Protein AF-Q865L2-F1 (afdb_monomer)

InterPro domains:
  IPR020828 Glyceraldehyde 3-phosphate dehydrogenase, NAD(P) binding domain [PF00044] (1-38)
  IPR020828 Glyceraldehyde 3-phosphate dehydrogenase, NAD(P) binding domain [SM00846] (1-57)
  IPR020831 Glyceraldehyde/Erythrose phosphate dehydrogenase family [PTHR10836] (1-57)
  IPR036291 NAD(P)-binding domain superfamily [SSF51735] (1-57)

Nearest PDB structures (foldseek):
  6ade-assembly1_A  TM=9.880E-01  e=1.664E-06  Homo sapiens
  5ur0-assembly1_D  TM=9.822E-01  e=1.088E-04  Naegleria gruberi
  1hdg-assembly1_O  TM=9.502E-01  e=1.341E-04  Thermotoga maritima
  4dib-assembly1_D  TM=9.495E-01  e=4.382E-04  Bacillus anthracis str. Sterne
  5m6d-assembly1_A  TM=9.878E-01  e=5.790E-04  Streptococcus pneumoniae

Organism: Bos taurus (NCBI:txid9913)

Secondary structure (DSSP, 8-state):
-EETTEE------SSGGGS-TTTTT--EEEE-SSS--SHHHHTHHHHTT-SEEEE--

Solvent-accessible surface area (backbone atoms only — not comparable to full-atom values): 3541 Å² total; per-residue (Å²): 92,73,57,96,90,42,78,45,92,81,82,93,68,91,52,55,42,76,41,57,28,45,84,71,67,36,50,67,42,74,51,73,84,71,76,50,72,44,73,76,58,41,44,31,37,46,71,12,44,25,76,44,77,44,68,76,109

Foldseek 3Di:
DADPNDDDDDDDDPFLLPAQCVVRVAQEEEADPVPQQDPVSQCSNVNSVHNYYHYPD

Sequence (57 aa):
LVINGKAITIFQERDPANIKWGDAGAEYVVESTGVFTTMEKAGAHLKGGAKRVIISA

Structure (mmCIF, N/CA/C/O backbone):
data_AF-Q865L2-F1
#
_entry.id   AF-Q865L2-F1
#
loop_
_atom_site.group_PDB
_atom_site.id
_atom_site.type_symbol
_atom_site.label_atom_id
_atom_site.label_alt_id
_atom_site.label_comp_id
_atom_site.label_asym_id
_atom_site.label_entity_id
_atom_site.lab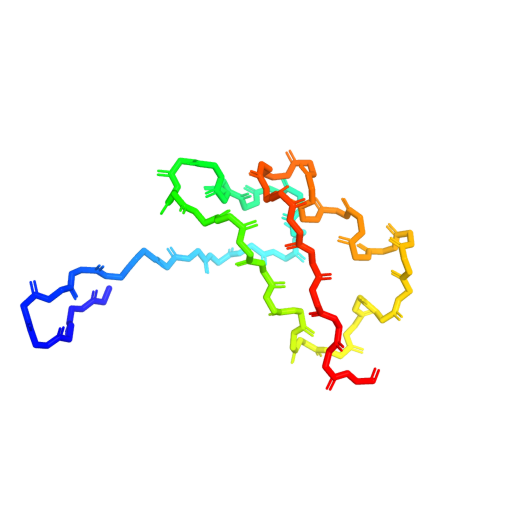el_seq_id
_atom_site.pdbx_PDB_ins_code
_atom_site.Cartn_x
_atom_site.Cartn_y
_atom_site.Cartn_z
_atom_site.occupancy
_atom_site.B_iso_or_equiv
_atom_site.auth_seq_id
_atom_site.auth_comp_id
_atom_site.auth_asym_id
_atom_site.auth_atom_id
_atom_site.pdbx_PDB_model_num
ATOM 1 N N . LEU A 1 1 ? -11.652 -6.323 7.777 1.00 94.31 1 LEU A N 1
ATOM 2 C CA . LEU A 1 1 ? -11.078 -7.199 8.834 1.00 94.31 1 LEU A CA 1
ATOM 3 C C . LEU A 1 1 ? -11.120 -6.448 10.158 1.00 94.31 1 LEU A C 1
ATOM 5 O O . LEU A 1 1 ? -11.018 -5.233 10.120 1.00 94.31 1 LEU A O 1
ATOM 9 N N . VAL A 1 2 ? -11.297 -7.108 11.304 1.00 96.38 2 VAL A N 1
ATOM 10 C CA . VAL A 1 2 ? -11.274 -6.439 12.619 1.00 96.38 2 VAL A CA 1
ATOM 11 C C . VAL A 1 2 ? -10.333 -7.198 13.549 1.00 96.38 2 VAL A C 1
ATOM 13 O O . VAL A 1 2 ? -10.496 -8.402 13.711 1.00 96.38 2 VAL A O 1
ATOM 16 N N . ILE A 1 3 ? -9.362 -6.504 14.148 1.00 97.31 3 ILE A N 1
ATOM 17 C CA . ILE A 1 3 ? -8.375 -7.073 15.080 1.00 97.31 3 ILE A CA 1
ATOM 18 C C . ILE A 1 3 ? -8.348 -6.216 16.345 1.00 97.31 3 ILE A C 1
ATOM 20 O O . ILE A 1 3 ? -8.152 -5.006 16.262 1.00 97.31 3 ILE A O 1
ATOM 24 N N . ASN A 1 4 ? -8.545 -6.824 17.520 1.00 97.06 4 ASN A N 1
ATOM 25 C CA . ASN A 1 4 ? -8.568 -6.123 18.815 1.00 97.06 4 ASN A CA 1
ATOM 26 C C . ASN A 1 4 ? -9.502 -4.893 18.825 1.00 97.06 4 ASN A C 1
ATOM 28 O O . ASN A 1 4 ? -9.133 -3.823 19.303 1.00 97.06 4 ASN A O 1
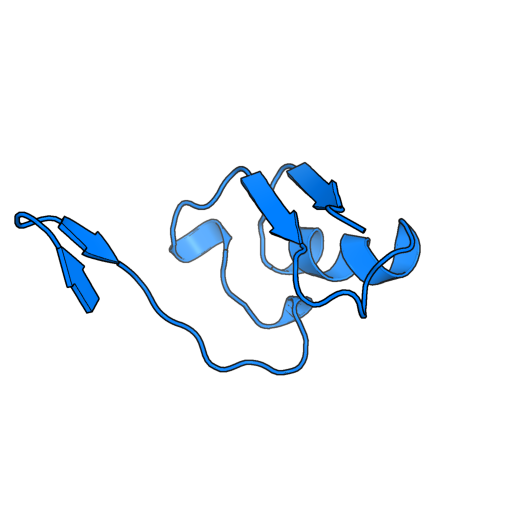ATOM 32 N N . GLY A 1 5 ? -10.687 -5.023 18.219 1.00 97.31 5 GLY A N 1
ATOM 33 C CA . GLY A 1 5 ? -11.665 -3.935 18.095 1.00 97.31 5 GLY A CA 1
ATOM 34 C C . GLY A 1 5 ? -11.321 -2.856 17.060 1.00 97.31 5 GLY A C 1
ATOM 35 O O . GLY A 1 5 ? -12.098 -1.924 16.881 1.00 97.31 5 GLY A O 1
ATOM 36 N N . LYS A 1 6 ? -10.193 -2.969 16.347 1.00 96.25 6 LYS A N 1
ATOM 37 C CA . LYS A 1 6 ? -9.787 -2.026 15.298 1.00 96.25 6 LYS A CA 1
ATOM 38 C C . LYS A 1 6 ? -10.168 -2.564 13.926 1.00 96.25 6 LYS A C 1
ATOM 40 O O . LYS A 1 6 ? -9.720 -3.643 13.534 1.00 96.25 6 LYS A O 1
ATOM 45 N N . ALA A 1 7 ? -10.992 -1.815 13.199 1.00 96.44 7 ALA A N 1
ATOM 46 C CA . ALA A 1 7 ? -11.334 -2.135 11.821 1.00 96.44 7 ALA A CA 1
ATOM 47 C C . ALA A 1 7 ? -10.156 -1.829 10.882 1.00 96.44 7 ALA A C 1
ATOM 49 O O . ALA A 1 7 ? -9.477 -0.816 11.020 1.00 96.44 7 ALA A O 1
ATOM 50 N N . ILE A 1 8 ? -9.932 -2.727 9.930 1.00 96.50 8 ILE A N 1
ATOM 51 C CA . IL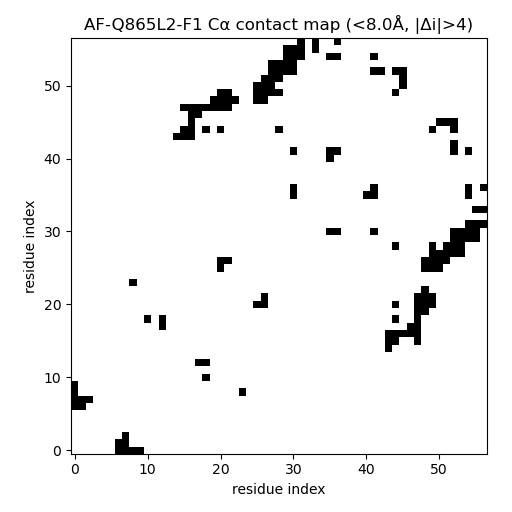E A 1 8 ? -8.906 -2.660 8.894 1.00 96.50 8 ILE A CA 1
ATOM 52 C C . ILE A 1 8 ? -9.624 -2.722 7.548 1.00 96.50 8 ILE A C 1
ATOM 54 O O . ILE A 1 8 ? -10.326 -3.705 7.253 1.00 96.50 8 ILE A O 1
ATOM 58 N N . THR A 1 9 ? -9.432 -1.674 6.751 1.00 96.12 9 THR A N 1
ATOM 59 C CA . THR A 1 9 ? -9.922 -1.573 5.376 1.00 96.12 9 THR A CA 1
ATOM 60 C C . THR A 1 9 ? -9.115 -2.501 4.476 1.00 96.12 9 THR A C 1
ATOM 62 O O . THR A 1 9 ? -7.889 -2.537 4.551 1.00 96.12 9 THR A O 1
ATOM 65 N N . ILE A 1 10 ? -9.807 -3.274 3.642 1.00 96.25 10 ILE A N 1
ATOM 66 C CA . ILE A 1 10 ? -9.196 -4.210 2.696 1.00 96.25 10 ILE A CA 1
ATOM 67 C C . ILE A 1 10 ? -9.666 -3.830 1.298 1.00 96.25 10 ILE A C 1
ATOM 69 O O . ILE A 1 10 ? -10.854 -3.591 1.091 1.00 96.25 10 ILE A O 1
ATOM 73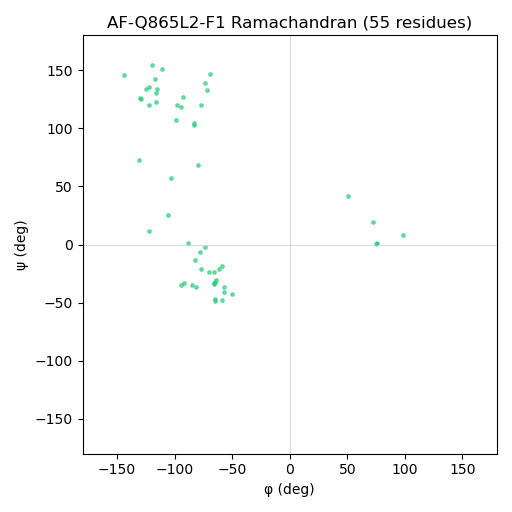 N N . PHE A 1 11 ? -8.728 -3.813 0.359 1.00 96.31 11 PHE A N 1
ATOM 74 C CA . PHE A 1 11 ? -8.973 -3.586 -1.059 1.00 96.31 11 PHE A CA 1
ATOM 75 C C . PHE A 1 11 ? -8.517 -4.810 -1.851 1.00 96.31 11 PHE A C 1
ATOM 77 O O . PHE A 1 11 ? -7.632 -5.544 -1.410 1.00 96.31 11 PHE A O 1
ATOM 84 N N . GLN A 1 12 ? -9.103 -5.014 -3.027 1.00 96.38 12 GLN A N 1
ATOM 85 C CA . GLN A 1 12 ? -8.698 -6.065 -3.955 1.00 96.38 12 GLN A CA 1
ATOM 86 C C . GLN A 1 12 ? -8.530 -5.459 -5.346 1.00 96.38 12 GLN A C 1
ATOM 88 O O . GLN A 1 12 ? -9.346 -5.660 -6.237 1.00 96.38 12 GLN A O 1
ATOM 93 N N . GLU A 1 13 ? -7.457 -4.695 -5.511 1.00 96.56 13 GLU A N 1
ATOM 94 C CA . GLU A 1 13 ? -7.130 -4.017 -6.760 1.00 96.56 13 GLU A CA 1
ATOM 95 C C . GLU A 1 13 ? -5.809 -4.536 -7.311 1.00 96.56 13 GLU A C 1
ATOM 97 O O . GLU A 1 13 ? -4.865 -4.801 -6.566 1.00 96.56 13 GLU A O 1
ATOM 102 N N . ARG A 1 14 ? -5.739 -4.668 -8.637 1.00 94.69 14 ARG A N 1
ATOM 103 C CA . ARG A 1 14 ? -4.499 -5.038 -9.330 1.00 94.69 14 ARG A CA 1
ATOM 104 C C . ARG A 1 14 ? -3.618 -3.823 -9.611 1.00 94.69 14 ARG A C 1
ATOM 106 O O . ARG A 1 14 ? -2.397 -3.949 -9.603 1.00 94.69 14 ARG A O 1
ATOM 113 N N . ASP A 1 15 ? -4.238 -2.680 -9.896 1.00 95.44 15 ASP A N 1
ATOM 114 C CA . ASP A 1 15 ? -3.543 -1.412 -10.103 1.00 95.44 15 ASP A CA 1
ATOM 115 C C . ASP A 1 15 ? -3.517 -0.620 -8.785 1.00 95.44 15 ASP A C 1
ATOM 117 O O . ASP A 1 15 ? -4.583 -0.247 -8.280 1.00 95.44 15 ASP A O 1
ATOM 121 N N . PRO A 1 16 ? -2.331 -0.323 -8.226 1.00 95.44 16 PRO A N 1
ATOM 122 C CA . PRO A 1 16 ? -2.224 0.440 -6.992 1.00 95.44 16 PRO A CA 1
ATOM 123 C C . PRO A 1 16 ? -2.793 1.859 -7.050 1.00 95.44 16 PRO A C 1
ATOM 125 O O . PRO A 1 16 ? -3.095 2.426 -5.998 1.00 95.44 16 PRO A O 1
ATOM 128 N N . ALA A 1 17 ? -2.941 2.435 -8.247 1.00 96.19 17 ALA A N 1
ATOM 129 C CA . ALA A 1 17 ? -3.526 3.761 -8.432 1.00 96.19 17 ALA A CA 1
ATOM 130 C C . ALA A 1 17 ? -5.034 3.798 -8.143 1.00 96.19 17 ALA A C 1
ATOM 132 O O . ALA A 1 17 ? -5.557 4.855 -7.796 1.00 96.19 17 ALA A O 1
ATOM 133 N N . ASN A 1 18 ? -5.724 2.657 -8.248 1.00 97.62 18 ASN A N 1
ATOM 134 C CA . ASN A 1 18 ? -7.158 2.557 -7.965 1.00 97.62 18 ASN A CA 1
ATOM 135 C C . ASN A 1 18 ? -7.457 2.399 -6.472 1.00 97.62 18 ASN A C 1
ATOM 137 O O . ASN A 1 18 ? -8.603 2.553 -6.043 1.00 97.62 18 ASN A O 1
ATOM 141 N N . ILE A 1 19 ? -6.440 2.094 -5.667 1.00 97.12 19 ILE A N 1
ATOM 142 C CA . ILE A 1 19 ? -6.622 1.932 -4.233 1.00 97.12 19 ILE A CA 1
ATOM 143 C C . ILE A 1 19 ? -6.740 3.312 -3.598 1.00 97.12 19 ILE A C 1
ATOM 145 O O . ILE A 1 19 ? -5.823 4.130 -3.666 1.00 97.12 19 ILE A O 1
ATOM 149 N N . LYS A 1 20 ? -7.875 3.559 -2.943 1.00 95.75 20 LYS A N 1
ATOM 150 C CA . LYS A 1 20 ? -8.180 4.835 -2.290 1.00 95.75 20 LYS A CA 1
ATOM 151 C C . LYS A 1 20 ? -7.483 4.947 -0.932 1.00 95.75 20 LYS A C 1
ATOM 153 O O . LYS A 1 20 ? -8.120 4.920 0.120 1.00 95.75 20 LYS A O 1
ATOM 158 N N . TRP A 1 21 ? -6.157 5.054 -0.956 1.00 97.06 21 TRP A N 1
ATOM 159 C CA . TRP A 1 21 ? -5.312 5.205 0.232 1.00 97.06 21 TRP A CA 1
ATOM 160 C C . TRP A 1 21 ? -5.696 6.429 1.062 1.00 97.06 21 TRP A C 1
ATOM 162 O O . TRP A 1 21 ? -5.757 6.333 2.287 1.00 97.06 21 TRP A O 1
ATOM 172 N N . GLY A 1 22 ? -6.010 7.544 0.394 1.00 94.69 22 GLY A N 1
ATOM 173 C CA . GLY A 1 22 ? -6.458 8.773 1.053 1.00 94.69 22 GLY A CA 1
ATOM 174 C C . GLY A 1 22 ? -7.722 8.561 1.893 1.00 94.69 22 GLY A C 1
ATOM 175 O O . GLY A 1 22 ? -7.737 8.917 3.069 1.00 94.69 22 GLY A O 1
ATOM 176 N N . ASP A 1 23 ? -8.735 7.898 1.326 1.00 95.19 23 ASP A N 1
ATOM 177 C CA . ASP A 1 23 ? -10.003 7.599 2.010 1.00 95.19 23 ASP A CA 1
ATOM 178 C C . ASP A 1 23 ? -9.805 6.637 3.192 1.00 95.19 23 ASP A C 1
ATOM 180 O O . ASP A 1 23 ? -10.499 6.726 4.203 1.00 95.19 23 ASP A O 1
ATOM 184 N N . ALA A 1 24 ? -8.832 5.726 3.086 1.00 95.06 24 ALA A N 1
ATOM 185 C CA . ALA A 1 24 ? -8.452 4.821 4.168 1.00 95.06 24 ALA A CA 1
ATOM 186 C C . ALA A 1 24 ? -7.580 5.484 5.253 1.00 95.06 24 ALA A C 1
ATOM 188 O O . ALA A 1 24 ? -7.276 4.839 6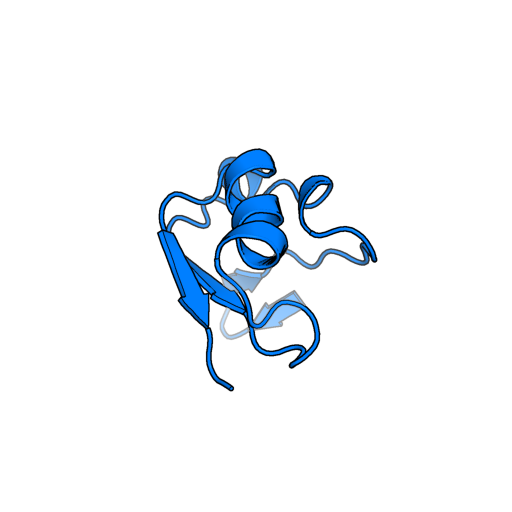.257 1.00 95.06 24 ALA A O 1
ATOM 189 N N . GLY A 1 25 ? -7.155 6.739 5.062 1.00 95.06 25 GLY A N 1
ATOM 190 C CA . GLY A 1 25 ? -6.256 7.451 5.973 1.00 95.06 25 GLY A CA 1
ATOM 191 C C . GLY A 1 25 ? -4.804 6.958 5.935 1.00 95.06 25 GLY A C 1
ATOM 192 O O . GLY A 1 25 ? -4.051 7.190 6.880 1.00 95.06 25 GLY A O 1
ATOM 193 N N . ALA A 1 26 ? -4.395 6.263 4.870 1.00 96.62 26 ALA A N 1
ATOM 194 C CA . ALA A 1 26 ? -3.055 5.702 4.743 1.00 96.62 26 ALA A CA 1
ATOM 195 C C . ALA A 1 26 ? -2.054 6.750 4.226 1.00 96.62 26 ALA A C 1
ATOM 197 O O . ALA A 1 26 ? -2.010 7.077 3.041 1.00 96.62 26 ALA A O 1
ATOM 198 N N . GLU A 1 27 ? -1.209 7.267 5.119 1.00 95.88 27 GLU A N 1
ATOM 199 C CA . GLU A 1 27 ? -0.162 8.231 4.754 1.00 95.88 27 GLU A CA 1
ATOM 200 C C . GLU A 1 27 ? 1.088 7.560 4.172 1.00 95.88 27 GLU A C 1
ATOM 202 O O . GLU A 1 27 ? 1.712 8.088 3.248 1.00 95.88 27 GLU A O 1
ATOM 207 N N . TYR A 1 28 ? 1.438 6.390 4.702 1.00 96.75 28 TYR A N 1
ATOM 208 C CA . TYR A 1 28 ? 2.583 5.593 4.280 1.00 96.75 28 TYR A CA 1
ATOM 209 C C . TYR A 1 28 ? 2.097 4.275 3.698 1.00 96.75 28 TYR A C 1
ATOM 211 O O . TYR A 1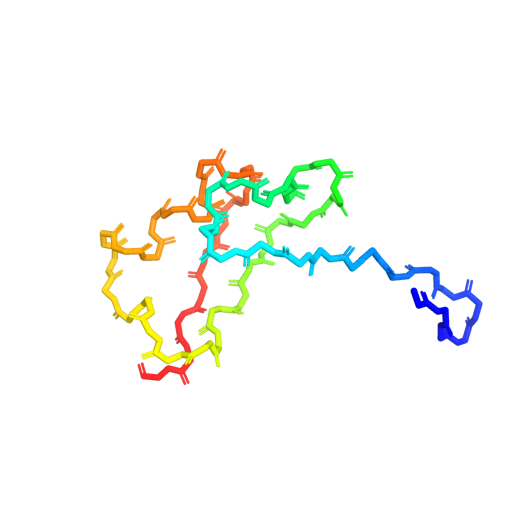 28 ? 1.278 3.590 4.311 1.00 96.75 28 TYR A O 1
ATOM 219 N N . VAL A 1 29 ? 2.647 3.903 2.547 1.00 97.38 29 VAL A N 1
ATOM 220 C CA . VAL A 1 29 ? 2.414 2.601 1.925 1.00 97.38 29 VAL A CA 1
ATOM 221 C C . VAL A 1 29 ? 3.724 1.829 1.870 1.00 97.38 29 VAL A C 1
ATOM 223 O O . VAL A 1 29 ? 4.745 2.351 1.426 1.00 97.38 29 VAL A O 1
ATOM 226 N N . VAL A 1 30 ? 3.685 0.580 2.328 1.00 97.44 30 VAL A N 1
ATOM 227 C CA . VAL A 1 30 ? 4.792 -0.368 2.184 1.00 97.44 30 VAL A CA 1
ATOM 228 C C . VAL A 1 30 ? 4.480 -1.262 0.995 1.00 97.44 30 VAL A C 1
ATOM 230 O O . VAL A 1 30 ? 3.594 -2.114 1.060 1.00 97.44 30 VAL A O 1
ATOM 233 N N . GLU A 1 31 ? 5.200 -1.045 -0.096 1.00 96.94 31 GLU A N 1
ATOM 234 C CA . GLU A 1 31 ? 5.048 -1.812 -1.320 1.00 96.94 31 GLU A CA 1
ATOM 235 C C . GLU A 1 31 ? 5.848 -3.113 -1.208 1.00 96.94 31 GLU A C 1
ATOM 237 O O . GLU A 1 31 ? 7.078 -3.130 -1.295 1.00 96.94 31 GLU A O 1
ATOM 242 N N . SER A 1 32 ? 5.112 -4.193 -0.950 1.00 96.75 32 SER A N 1
ATOM 243 C CA . SER A 1 32 ? 5.630 -5.513 -0.570 1.00 96.75 32 SER A CA 1
ATOM 244 C C . SER A 1 32 ? 5.198 -6.627 -1.528 1.00 96.75 32 SER A C 1
ATOM 246 O O . SER A 1 32 ? 5.403 -7.805 -1.245 1.00 96.75 32 SER A O 1
ATOM 248 N N . THR A 1 33 ? 4.632 -6.278 -2.689 1.00 95.50 33 THR A N 1
ATOM 249 C CA . THR A 1 33 ? 4.274 -7.265 -3.721 1.00 95.50 33 THR A CA 1
ATOM 250 C C . THR A 1 33 ? 5.489 -7.757 -4.508 1.00 95.50 33 THR A C 1
ATOM 252 O O . THR A 1 33 ? 5.421 -8.801 -5.152 1.00 95.50 33 THR A O 1
ATOM 255 N N . GLY A 1 34 ? 6.589 -6.992 -4.503 1.00 94.25 34 GLY A N 1
ATOM 256 C CA . GLY A 1 34 ? 7.790 -7.260 -5.303 1.00 94.25 34 GLY A CA 1
ATOM 257 C C . GLY A 1 34 ? 7.654 -6.919 -6.794 1.00 94.25 34 GLY A C 1
ATOM 258 O O . GLY A 1 34 ? 8.601 -7.107 -7.552 1.00 94.25 34 GLY A O 1
ATOM 259 N N . VAL A 1 35 ? 6.502 -6.398 -7.236 1.00 95.31 35 VAL A N 1
ATOM 260 C CA . VAL A 1 35 ? 6.242 -6.070 -8.652 1.00 95.31 35 VAL A CA 1
ATOM 261 C C . VAL A 1 35 ? 6.552 -4.601 -8.971 1.00 95.31 35 VAL A C 1
ATOM 263 O O . VAL A 1 35 ? 7.036 -4.277 -10.062 1.00 95.31 35 VAL A O 1
ATOM 266 N N . PHE A 1 36 ? 6.302 -3.700 -8.020 1.00 94.69 36 PHE A N 1
ATOM 267 C CA . PHE A 1 36 ? 6.435 -2.249 -8.186 1.00 94.69 36 PHE A CA 1
ATOM 268 C C . PHE A 1 36 ? 7.726 -1.724 -7.530 1.00 94.69 36 PHE A C 1
ATOM 270 O O . PHE A 1 36 ? 7.696 -0.854 -6.670 1.00 94.69 36 PHE A O 1
ATOM 277 N N . THR A 1 37 ? 8.881 -2.253 -7.941 1.00 95.31 37 THR A N 1
ATOM 278 C CA . THR A 1 37 ? 10.191 -2.007 -7.292 1.00 95.31 37 THR A CA 1
ATOM 279 C C . THR A 1 37 ? 10.960 -0.786 -7.800 1.00 95.31 37 THR A C 1
ATOM 281 O O . THR A 1 37 ? 12.061 -0.491 -7.347 1.00 95.31 37 THR A O 1
ATOM 284 N N . THR A 1 38 ? 10.391 -0.039 -8.741 1.00 95.06 38 THR A N 1
ATOM 285 C CA . THR A 1 38 ? 10.993 1.189 -9.283 1.00 95.06 38 THR A CA 1
ATOM 286 C C . THR A 1 38 ? 10.188 2.398 -8.837 1.00 95.06 38 THR A C 1
ATOM 288 O O . THR A 1 38 ? 8.966 2.293 -8.746 1.00 95.06 38 THR A O 1
ATOM 291 N N . MET A 1 39 ? 10.830 3.560 -8.696 1.00 92.81 39 MET A N 1
ATOM 29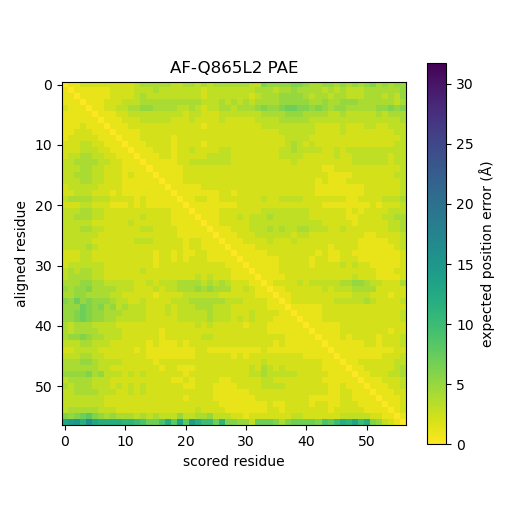2 C CA . MET A 1 39 ? 10.156 4.818 -8.346 1.00 92.81 39 MET A CA 1
ATOM 293 C C . MET A 1 39 ? 8.935 5.113 -9.233 1.00 92.81 39 MET A C 1
ATOM 295 O O . MET A 1 39 ? 7.888 5.491 -8.721 1.00 92.81 39 MET A O 1
ATOM 299 N N . GLU A 1 40 ? 9.042 4.894 -10.544 1.00 94.19 40 GLU A N 1
ATOM 300 C CA . GLU A 1 40 ? 7.954 5.163 -11.491 1.00 94.19 40 GLU A CA 1
ATOM 301 C C . GLU A 1 40 ? 6.735 4.260 -11.245 1.00 94.19 40 GLU A C 1
ATOM 303 O O . GLU A 1 40 ? 5.613 4.742 -11.096 1.00 94.19 40 GLU A O 1
ATOM 308 N N . LYS A 1 41 ? 6.967 2.948 -11.113 1.00 94.62 41 LYS A N 1
ATOM 309 C CA . LYS A 1 41 ? 5.925 1.956 -10.807 1.00 94.62 41 LYS A CA 1
ATOM 310 C C . LYS A 1 41 ? 5.302 2.164 -9.421 1.00 94.62 41 LYS A C 1
ATOM 312 O O . LYS A 1 41 ? 4.081 2.186 -9.303 1.00 94.62 41 LYS A O 1
ATOM 317 N N . ALA A 1 42 ? 6.123 2.360 -8.390 1.00 95.38 42 ALA A N 1
ATOM 318 C CA . ALA A 1 42 ? 5.668 2.635 -7.025 1.00 95.38 42 ALA A CA 1
ATOM 319 C C . ALA A 1 42 ? 4.943 3.990 -6.910 1.00 95.38 42 ALA A C 1
ATOM 321 O O . ALA A 1 42 ? 4.098 4.189 -6.038 1.00 95.38 42 ALA A O 1
ATOM 322 N N . GLY A 1 43 ? 5.207 4.922 -7.828 1.00 95.50 43 GLY A N 1
ATOM 323 C CA . GLY A 1 43 ? 4.492 6.192 -7.920 1.00 95.50 43 GLY A CA 1
ATOM 324 C C . GLY A 1 43 ? 2.979 6.037 -8.124 1.00 95.50 43 GLY A C 1
ATOM 325 O O . GLY A 1 43 ? 2.232 6.963 -7.811 1.00 95.50 43 GLY A O 1
ATOM 326 N N . ALA A 1 44 ? 2.496 4.871 -8.575 1.00 96.50 44 ALA A N 1
ATOM 327 C CA . ALA A 1 44 ? 1.067 4.585 -8.693 1.00 96.50 44 ALA A CA 1
ATOM 328 C C . ALA A 1 44 ? 0.315 4.750 -7.358 1.00 96.50 44 ALA A C 1
ATOM 330 O O . ALA A 1 44 ? -0.779 5.308 -7.346 1.00 96.50 44 ALA A O 1
ATOM 331 N N . HIS A 1 45 ? 0.917 4.386 -6.220 1.00 97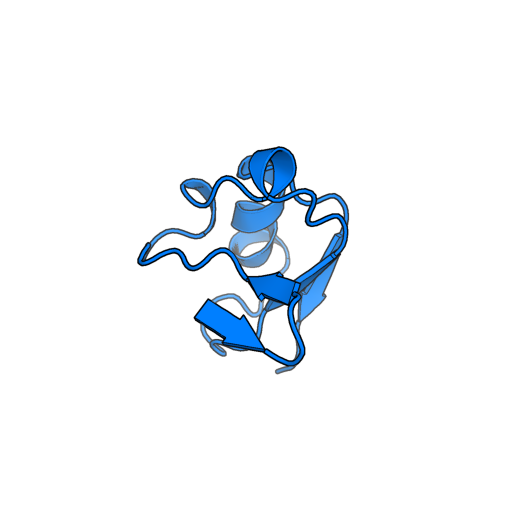.12 45 HIS A N 1
ATOM 332 C CA . HIS A 1 45 ? 0.280 4.549 -4.905 1.00 97.12 45 HIS A CA 1
ATOM 333 C C . HIS A 1 45 ? 0.037 6.016 -4.533 1.00 97.12 45 HIS A C 1
ATOM 335 O O . HIS A 1 45 ? -0.935 6.330 -3.845 1.00 97.12 45 HIS A O 1
ATOM 341 N N . LEU A 1 46 ? 0.887 6.932 -5.008 1.00 96.44 46 LEU A N 1
ATOM 342 C CA . LEU A 1 46 ? 0.717 8.365 -4.759 1.00 96.44 46 LEU A CA 1
ATOM 343 C C . LEU A 1 46 ? -0.551 8.895 -5.441 1.00 96.44 46 LEU A C 1
ATOM 345 O O . LEU A 1 46 ? -1.240 9.746 -4.886 1.00 96.44 46 LEU A O 1
ATOM 349 N N . LYS A 1 47 ? -0.910 8.340 -6.608 1.00 95.25 47 LYS A N 1
ATOM 350 C CA . LYS A 1 47 ? -2.163 8.676 -7.305 1.00 95.25 47 LYS A CA 1
ATOM 351 C C . LYS A 1 47 ? -3.396 8.233 -6.516 1.00 95.25 47 LYS A C 1
ATOM 353 O O . LYS A 1 47 ? -4.401 8.932 -6.532 1.00 95.25 47 LYS A O 1
ATOM 358 N N . GLY A 1 48 ? -3.288 7.127 -5.780 1.00 93.25 48 GLY A N 1
ATOM 359 C CA . GLY A 1 48 ? -4.322 6.651 -4.858 1.00 93.25 48 GLY A CA 1
ATOM 360 C C . GLY A 1 48 ? -4.448 7.472 -3.563 1.00 93.25 48 GLY A C 1
ATOM 361 O O . GLY A 1 48 ? -5.306 7.188 -2.727 1.00 93.25 48 GLY A O 1
ATOM 362 N N . GLY A 1 49 ? -3.604 8.493 -3.371 1.00 94.94 49 GLY A N 1
ATOM 363 C CA . GLY A 1 49 ? -3.653 9.405 -2.224 1.00 94.94 49 GLY A CA 1
ATOM 364 C C . GLY A 1 49 ? -2.672 9.087 -1.093 1.00 94.94 49 GLY A C 1
ATOM 365 O O . GLY A 1 49 ? -2.746 9.722 -0.042 1.00 94.94 49 GLY A O 1
ATOM 366 N N . ALA A 1 50 ? -1.746 8.142 -1.284 1.00 96.81 50 ALA A N 1
ATOM 367 C CA . ALA A 1 50 ? -0.654 7.923 -0.336 1.00 96.81 50 ALA A CA 1
ATOM 368 C C . ALA A 1 50 ? 0.333 9.102 -0.359 1.00 96.81 50 ALA A C 1
ATOM 370 O O . ALA A 1 50 ? 0.587 9.691 -1.409 1.00 96.81 50 ALA A O 1
ATOM 371 N N . LYS A 1 51 ? 0.946 9.431 0.785 1.00 96.50 51 LYS A N 1
ATOM 372 C CA . LYS A 1 51 ? 1.925 10.531 0.876 1.00 96.50 51 LYS A CA 1
ATOM 373 C C . LYS A 1 51 ? 3.358 10.059 0.661 1.00 96.50 51 LYS A C 1
ATOM 375 O O . LYS A 1 51 ? 4.185 10.815 0.157 1.00 96.50 51 LYS A O 1
ATOM 380 N N . ARG A 1 52 ? 3.678 8.835 1.086 1.00 96.75 52 ARG A N 1
ATOM 381 C CA . ARG A 1 52 ? 5.014 8.236 0.976 1.00 96.75 52 ARG A CA 1
ATOM 382 C C . ARG A 1 52 ? 4.911 6.745 0.681 1.00 96.75 52 ARG A C 1
ATOM 384 O O . ARG A 1 52 ? 4.017 6.074 1.193 1.00 96.75 52 ARG A O 1
ATOM 391 N N . VAL A 1 53 ? 5.857 6.236 -0.104 1.00 97.38 53 VAL A N 1
ATOM 392 C CA . VAL A 1 53 ? 5.943 4.8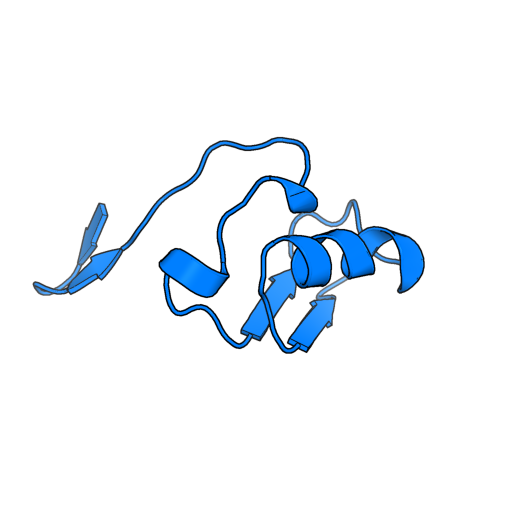17 -0.471 1.00 97.38 53 VAL A CA 1
ATOM 393 C C . VAL A 1 53 ? 7.318 4.282 -0.089 1.00 97.38 53 VAL A C 1
ATOM 395 O O . VAL A 1 53 ? 8.328 4.931 -0.359 1.00 97.38 53 VAL A O 1
ATOM 398 N N . ILE A 1 54 ? 7.350 3.116 0.552 1.00 97.06 54 ILE A N 1
ATOM 399 C CA . ILE A 1 54 ? 8.561 2.389 0.941 1.00 97.06 54 ILE A CA 1
ATOM 400 C C . ILE A 1 54 ? 8.565 1.073 0.172 1.00 97.06 54 ILE A C 1
ATOM 402 O O . ILE A 1 54 ? 7.623 0.297 0.291 1.00 97.06 54 ILE A O 1
ATOM 406 N N . ILE A 1 55 ? 9.615 0.826 -0.603 1.00 96.88 55 ILE A N 1
ATOM 407 C CA . ILE A 1 55 ? 9.784 -0.409 -1.375 1.00 96.88 55 ILE A CA 1
ATOM 408 C C . ILE A 1 55 ? 10.586 -1.388 -0.515 1.00 96.88 55 ILE A C 1
ATOM 410 O O . ILE A 1 55 ? 11.645 -1.021 -0.008 1.00 96.88 55 ILE A O 1
ATOM 414 N N . SER A 1 56 ? 10.074 -2.605 -0.317 1.00 95.62 56 SER A N 1
ATOM 415 C CA . SER A 1 56 ? 10.679 -3.604 0.580 1.00 95.62 56 SER A CA 1
ATOM 416 C C . SER A 1 56 ? 11.398 -4.752 -0.147 1.00 95.62 56 SER A C 1
ATOM 418 O O . SER A 1 56 ? 11.465 -5.855 0.397 1.00 95.62 56 SER A O 1
ATOM 420 N N . ALA A 1 57 ? 11.864 -4.526 -1.377 1.00 85.50 57 ALA A N 1
ATOM 421 C CA . ALA A 1 57 ? 12.468 -5.526 -2.262 1.00 85.50 57 ALA A CA 1
ATOM 422 C C . ALA A 1 57 ? 13.657 -4.946 -3.033 1.00 85.50 57 ALA A C 1
ATOM 424 O O . ALA A 1 57 ? 13.621 -3.726 -3.319 1.00 85.50 57 ALA A O 1
#

Mean predicted aligned error: 2.37 Å

Radius of gyration: 11.64 Å; Cα contacts (8 Å, |Δi|>4): 84; chains: 1; bounding box: 24×18×30 Å

pLDDT: mean 95.77, std 1.74, range [85.5, 97.62]